Protein AF-A0A1C5BKH2-F1 (afdb_monomer_lite)

Foldseek 3Di:
DKDKDAALPPPDGDIDIDDDDDPDQFPDCVVPVPSNVCVVVVVCVVVCVVQCWDQDVPRGIHHNLRPDPPPDPPPPPDDDD

Secondary structure (DSSP, 8-state):
-EEEEE--STT---EEEEE----SPPPPTTT-HHHHHHHHHHHHHHHHHHTT-EEETTTEEE-HHHHSTT-----------

Radius of gyration: 17.22 Å; chains: 1; bounding box: 51×22×50 Å

pLDDT: mean 86.93, std 16.33, range [41.78, 97.12]

Sequence (81 aa):
MRFYLACDRSGCRARAVFDLVIAEPPPDIETDLFGHVLHSATVASPYIEELGWIFIQQEGYWCPNCASPGRRPRSKDVTSS

Structure (mmCIF, N/CA/C/O backbone):
data_AF-A0A1C5BKH2-F1
#
_entry.id   AF-A0A1C5BKH2-F1
#
loop_
_atom_site.group_PDB
_atom_site.id
_atom_site.type_symbol
_atom_site.label_atom_id
_atom_site.label_alt_id
_atom_site.label_comp_id
_atom_site.label_asym_id
_atom_site.label_entity_id
_atom_site.label_seq_id
_atom_site.pdbx_PDB_ins_code
_atom_site.Cartn_x
_atom_site.Cartn_y
_atom_site.Cartn_z
_atom_site.occupancy
_atom_site.B_iso_or_equiv
_atom_site.auth_seq_id
_atom_site.auth_comp_id
_atom_site.auth_asym_id
_atom_site.auth_atom_id
_atom_site.pdbx_PDB_model_num
ATOM 1 N N . MET A 1 1 ? -0.093 -6.678 -11.813 1.00 90.50 1 MET A N 1
ATOM 2 C CA . MET A 1 1 ? 0.262 -7.266 -10.503 1.00 90.50 1 MET A CA 1
ATOM 3 C C . MET A 1 1 ? -0.919 -7.096 -9.565 1.00 90.50 1 MET A C 1
ATOM 5 O O . MET A 1 1 ? -1.551 -6.050 -9.625 1.00 90.50 1 MET A O 1
ATOM 9 N N . ARG A 1 2 ? -1.238 -8.101 -8.742 1.00 94.75 2 ARG A N 1
ATOM 10 C CA . ARG A 1 2 ? -2.341 -8.024 -7.774 1.00 94.75 2 ARG A CA 1
ATOM 11 C C . ARG A 1 2 ? -1.801 -7.792 -6.370 1.00 94.75 2 ARG A C 1
ATOM 13 O O . ARG A 1 2 ? -0.951 -8.558 -5.920 1.00 94.75 2 ARG A O 1
ATOM 20 N N . PHE A 1 3 ? -2.324 -6.782 -5.691 1.00 94.69 3 PHE A N 1
ATOM 21 C CA . PHE A 1 3 ? -1.975 -6.428 -4.322 1.00 94.69 3 PHE A CA 1
ATOM 22 C C . PHE A 1 3 ? -3.083 -6.848 -3.362 1.00 94.69 3 PHE A C 1
ATOM 24 O O . PHE A 1 3 ? -4.270 -6.750 -3.677 1.00 94.69 3 PHE A O 1
ATOM 31 N N . TYR A 1 4 ? -2.680 -7.303 -2.178 1.00 94.50 4 TYR A N 1
ATOM 32 C CA . TYR A 1 4 ? -3.572 -7.715 -1.102 1.00 94.50 4 TYR A CA 1
ATOM 33 C C . TYR A 1 4 ? -3.183 -6.961 0.166 1.00 94.50 4 TYR A C 1
ATOM 35 O O . TYR A 1 4 ? -2.065 -7.107 0.652 1.00 94.50 4 TYR A O 1
ATOM 43 N N . LEU A 1 5 ? -4.110 -6.177 0.706 1.00 94.81 5 LEU A N 1
ATOM 44 C CA . LEU A 1 5 ? -3.947 -5.467 1.970 1.00 94.81 5 LEU A CA 1
ATOM 45 C C . LEU A 1 5 ? -4.824 -6.103 3.042 1.00 94.81 5 LEU A C 1
ATOM 47 O O . LEU A 1 5 ? -5.983 -6.454 2.795 1.00 94.81 5 LEU A O 1
ATOM 51 N N . ALA A 1 6 ? -4.286 -6.190 4.252 1.00 96.81 6 ALA A N 1
ATOM 52 C CA . ALA A 1 6 ? -5.015 -6.534 5.461 1.00 96.81 6 ALA A CA 1
ATOM 53 C C . ALA A 1 6 ? -4.758 -5.452 6.510 1.00 96.81 6 ALA A C 1
ATOM 55 O O . ALA A 1 6 ? -3.673 -4.887 6.566 1.00 96.81 6 ALA A O 1
ATOM 56 N N . CYS A 1 7 ? -5.775 -5.130 7.307 1.00 96.56 7 CYS A N 1
ATOM 57 C CA . CYS A 1 7 ? -5.608 -4.188 8.407 1.00 96.56 7 CYS A CA 1
ATOM 58 C C . CYS A 1 7 ? -4.897 -4.877 9.573 1.00 96.56 7 CYS A C 1
ATOM 60 O O . CYS A 1 7 ? -5.421 -5.854 10.109 1.00 96.56 7 CYS A O 1
ATOM 62 N N . ASP A 1 8 ? -3.762 -4.327 9.994 1.00 96.19 8 ASP A N 1
ATOM 63 C CA . ASP A 1 8 ? -2.936 -4.853 11.086 1.00 96.19 8 ASP A CA 1
ATOM 64 C C . ASP A 1 8 ? -3.460 -4.450 12.473 1.00 96.19 8 ASP A C 1
ATOM 66 O O . ASP A 1 8 ? -3.013 -4.949 13.509 1.00 96.19 8 ASP A O 1
ATOM 70 N N . ARG A 1 9 ? -4.484 -3.585 12.529 1.00 94.12 9 ARG A N 1
ATOM 71 C CA . ARG A 1 9 ? -5.133 -3.240 13.793 1.00 94.12 9 ARG A CA 1
ATOM 72 C C . ARG A 1 9 ? -5.842 -4.461 14.380 1.00 94.12 9 ARG A C 1
ATOM 74 O O . ARG A 1 9 ? -6.785 -4.992 13.790 1.00 94.12 9 ARG A O 1
ATOM 81 N N . SER A 1 10 ? -5.455 -4.834 15.601 1.00 91.81 10 SER A N 1
ATOM 82 C CA . SER A 1 10 ? -6.063 -5.945 16.342 1.00 91.81 10 SER A CA 1
ATOM 83 C C . SER A 1 10 ? -7.596 -5.874 16.352 1.00 91.81 10 SER A C 1
ATOM 85 O O . SER A 1 10 ? -8.196 -4.846 16.676 1.00 91.81 10 SER A O 1
ATOM 87 N N . GLY A 1 11 ? -8.234 -6.982 15.970 1.00 92.31 11 GLY A N 1
ATOM 88 C CA . GLY A 1 11 ? -9.690 -7.111 15.888 1.00 92.31 11 GLY A CA 1
ATOM 89 C C . GLY A 1 11 ? -10.326 -6.565 14.603 1.00 92.31 11 GLY A C 1
ATOM 90 O O . GLY A 1 11 ? -11.518 -6.799 14.388 1.00 92.31 11 GLY A O 1
ATOM 91 N N . CYS A 1 12 ? -9.574 -5.898 13.723 1.00 94.56 12 CYS A N 1
ATOM 92 C CA . CYS A 1 12 ? -10.064 -5.480 12.414 1.00 94.56 12 CYS A CA 1
ATOM 93 C C . CYS A 1 12 ? -9.888 -6.604 11.382 1.00 94.56 12 CYS A C 1
ATOM 95 O O . CYS A 1 12 ? -8.869 -7.282 11.341 1.00 94.56 12 CYS A O 1
ATOM 97 N N . ARG A 1 13 ? -10.900 -6.819 10.534 1.00 95.88 13 ARG A N 1
ATOM 98 C CA . ARG A 1 13 ? -10.860 -7.801 9.428 1.00 95.88 13 ARG A CA 1
ATOM 99 C C . ARG A 1 13 ? -10.937 -7.143 8.053 1.00 95.88 13 ARG A C 1
ATOM 101 O O . ARG A 1 13 ? -11.206 -7.825 7.065 1.00 95.88 13 ARG A O 1
ATOM 108 N N . ALA A 1 14 ? -10.768 -5.822 7.999 1.00 97.12 14 ALA A N 1
ATOM 109 C CA . ALA A 1 14 ? -10.789 -5.089 6.746 1.00 97.12 14 ALA A CA 1
ATOM 110 C C . ALA A 1 14 ? -9.657 -5.582 5.841 1.00 97.12 14 ALA A C 1
ATOM 112 O O . ALA A 1 14 ? -8.526 -5.777 6.292 1.00 97.12 14 ALA A O 1
ATOM 113 N N . ARG A 1 15 ? -9.992 -5.788 4.571 1.00 96.62 15 ARG A N 1
ATOM 114 C CA . ARG A 1 15 ? -9.068 -6.182 3.514 1.00 96.62 15 ARG A CA 1
ATOM 115 C C . ARG A 1 15 ? -9.372 -5.365 2.272 1.00 96.62 15 ARG A C 1
ATOM 117 O O . ARG A 1 15 ? -10.520 -4.967 2.076 1.00 96.62 15 ARG A O 1
ATOM 124 N N . ALA A 1 16 ? -8.364 -5.157 1.444 1.00 95.19 16 ALA A N 1
ATOM 125 C CA . ALA A 1 16 ? -8.525 -4.596 0.112 1.00 95.19 16 ALA A CA 1
ATOM 126 C C . ALA A 1 16 ? -7.711 -5.422 -0.883 1.00 95.19 16 ALA A C 1
ATOM 128 O O . ALA A 1 16 ? -6.661 -5.967 -0.543 1.00 95.19 16 ALA A O 1
ATOM 129 N N . VAL A 1 17 ? -8.227 -5.533 -2.101 1.00 96.38 17 VAL A N 1
ATOM 130 C CA . VAL A 1 17 ? -7.540 -6.173 -3.220 1.00 96.38 17 VAL A CA 1
ATOM 131 C C . VAL A 1 17 ? -7.653 -5.234 -4.399 1.00 96.38 17 VAL A C 1
ATOM 133 O O . VAL A 1 17 ? -8.747 -4.750 -4.690 1.00 96.38 17 VAL A O 1
ATOM 136 N N . PHE A 1 18 ? -6.536 -4.975 -5.060 1.00 94.88 18 PHE A N 1
ATOM 137 C CA . PHE A 1 18 ? -6.511 -4.156 -6.261 1.00 94.88 18 PHE A CA 1
ATOM 138 C C . PHE A 1 18 ? -5.438 -4.659 -7.218 1.00 94.88 18 PHE A C 1
ATOM 140 O O . PHE A 1 18 ? -4.458 -5.293 -6.818 1.00 94.88 18 PHE A O 1
ATOM 147 N N . ASP A 1 19 ? -5.656 -4.395 -8.499 1.00 95.50 19 ASP A N 1
ATOM 148 C CA . ASP A 1 19 ? -4.731 -4.735 -9.567 1.00 95.50 19 ASP A CA 1
ATOM 149 C C . ASP A 1 19 ? -4.052 -3.457 -10.058 1.00 95.50 19 ASP A C 1
ATOM 151 O O . ASP A 1 19 ? -4.716 -2.450 -10.295 1.00 95.50 19 ASP A O 1
ATOM 155 N N . LEU A 1 20 ? -2.731 -3.508 -10.223 1.00 94.62 20 LEU A N 1
ATOM 156 C CA . LEU A 1 20 ? -1.938 -2.404 -10.749 1.00 94.62 20 LEU A CA 1
ATOM 157 C C . LEU A 1 20 ? -1.036 -2.884 -11.886 1.00 94.62 20 LEU A C 1
ATOM 159 O O . LEU A 1 20 ? -0.389 -3.936 -11.795 1.00 94.62 20 LEU A O 1
ATOM 163 N N . VAL A 1 21 ? -0.999 -2.113 -12.970 1.00 94.56 21 VAL A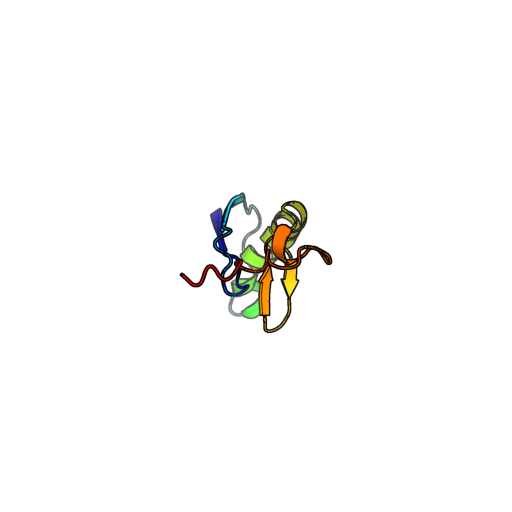 N 1
ATOM 164 C CA . VAL A 1 21 ? -0.055 -2.318 -14.070 1.00 94.56 21 VAL A CA 1
ATOM 165 C C . VAL A 1 21 ? 1.222 -1.558 -13.734 1.00 94.56 21 VAL A C 1
ATOM 167 O O . VAL A 1 21 ? 1.199 -0.341 -13.598 1.00 94.56 21 VAL A O 1
ATOM 170 N N . ILE A 1 22 ? 2.328 -2.285 -13.594 1.00 92.44 22 ILE A N 1
ATOM 171 C CA . ILE A 1 22 ? 3.654 -1.709 -13.364 1.00 92.44 22 ILE A CA 1
ATOM 172 C C . ILE A 1 22 ? 4.404 -1.838 -14.686 1.00 92.44 22 ILE A C 1
ATOM 174 O O . ILE A 1 22 ? 4.768 -2.946 -15.075 1.00 92.44 22 ILE A O 1
ATOM 178 N N . ALA A 1 23 ? 4.525 -0.725 -15.408 1.00 92.38 23 ALA A N 1
ATOM 179 C CA . ALA A 1 23 ? 5.166 -0.693 -16.721 1.00 92.38 23 ALA A CA 1
ATOM 180 C C . ALA A 1 23 ? 6.695 -0.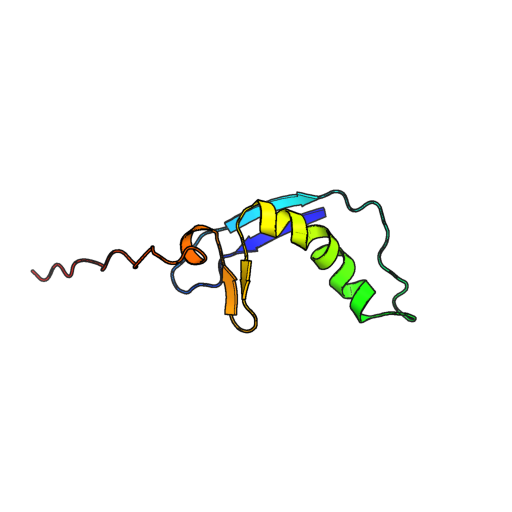685 -16.605 1.00 92.38 23 ALA A C 1
ATOM 182 O O . ALA A 1 23 ? 7.374 -1.387 -17.350 1.00 92.38 23 ALA A O 1
ATOM 183 N N . GLU A 1 24 ? 7.216 0.078 -15.643 1.00 93.44 24 GLU A N 1
ATOM 184 C CA . GLU A 1 24 ? 8.652 0.208 -15.430 1.00 93.44 24 GLU A CA 1
ATOM 185 C C . GLU A 1 24 ? 9.210 -1.015 -14.689 1.00 93.44 24 GLU A C 1
ATOM 187 O O . GL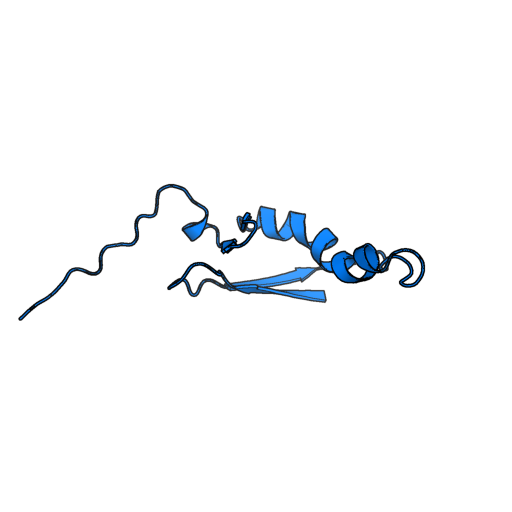U A 1 24 ? 8.646 -1.418 -13.662 1.00 93.44 24 GLU A O 1
ATOM 192 N N . PRO A 1 25 ? 10.311 -1.618 -15.166 1.00 93.44 25 PRO A N 1
ATOM 193 C CA . PRO A 1 25 ? 10.968 -2.703 -14.452 1.00 93.44 25 PRO A CA 1
ATOM 194 C C . PRO A 1 25 ? 11.592 -2.204 -13.135 1.00 93.44 25 PRO A C 1
ATOM 196 O O . PRO A 1 25 ? 11.881 -1.012 -13.003 1.00 93.44 25 PRO A O 1
ATOM 199 N N . PRO A 1 26 ? 11.819 -3.095 -12.151 1.00 94.44 26 PRO A N 1
ATOM 200 C CA . PRO A 1 26 ? 12.609 -2.748 -10.975 1.00 94.44 26 PRO A CA 1
ATOM 201 C C . PRO A 1 26 ? 14.055 -2.401 -11.376 1.00 94.44 26 PRO A C 1
ATOM 203 O O . PRO A 1 26 ? 14.522 -2.864 -12.423 1.00 94.44 26 PRO A O 1
ATOM 206 N N . PRO A 1 27 ? 14.788 -1.628 -10.553 1.00 94.44 27 PRO A N 1
ATOM 207 C CA . PRO A 1 27 ? 16.211 -1.384 -10.776 1.00 94.44 27 PRO A CA 1
ATOM 208 C C . PRO A 1 27 ? 17.008 -2.694 -10.747 1.00 94.44 27 PRO A C 1
ATOM 210 O O . PRO A 1 27 ? 16.536 -3.712 -10.248 1.00 94.44 27 PRO A O 1
ATOM 213 N N . ASP A 1 28 ? 18.222 -2.680 -11.289 1.00 96.12 28 ASP A N 1
ATOM 214 C CA . ASP A 1 28 ? 19.106 -3.845 -11.248 1.00 96.12 28 ASP A CA 1
ATOM 215 C C . ASP A 1 28 ? 1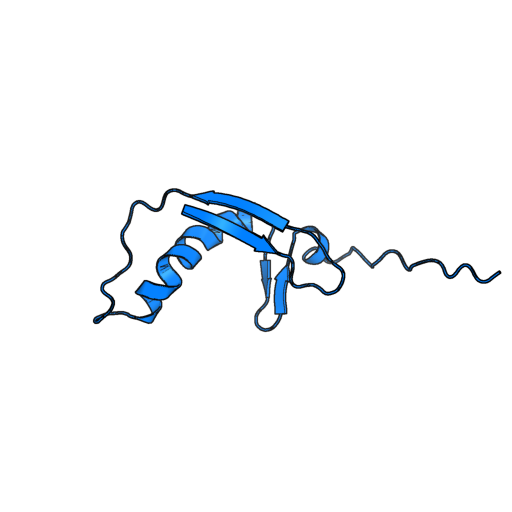9.446 -4.255 -9.801 1.00 96.12 28 ASP A C 1
ATOM 217 O O . ASP A 1 28 ? 19.744 -3.406 -8.960 1.00 96.12 28 ASP A O 1
ATOM 221 N N . ILE A 1 29 ? 19.406 -5.561 -9.518 1.00 95.88 29 ILE A N 1
ATOM 222 C CA . ILE A 1 29 ? 19.529 -6.092 -8.152 1.00 95.88 29 ILE A CA 1
ATOM 223 C C . ILE A 1 29 ? 20.934 -5.916 -7.563 1.00 95.88 29 ILE A C 1
ATOM 225 O O . ILE A 1 29 ? 21.061 -5.666 -6.365 1.00 95.88 29 ILE A O 1
ATOM 229 N N . GLU A 1 30 ? 21.979 -6.011 -8.388 1.00 96.88 30 GLU A N 1
ATOM 230 C CA . GLU A 1 30 ? 23.373 -5.865 -7.945 1.00 96.88 30 GLU A CA 1
ATOM 231 C C . GLU A 1 30 ? 23.707 -4.401 -7.642 1.00 96.88 30 GLU A C 1
ATOM 233 O O . GLU A 1 30 ? 24.551 -4.098 -6.798 1.00 96.88 30 GLU A O 1
ATOM 238 N N . THR A 1 31 ? 23.017 -3.485 -8.320 1.00 96.31 31 THR A N 1
ATOM 239 C CA . THR A 1 31 ? 23.207 -2.041 -8.174 1.00 96.31 31 THR A CA 1
ATOM 240 C C . THR A 1 31 ? 22.369 -1.457 -7.033 1.00 96.31 31 THR A C 1
ATOM 242 O O . THR A 1 31 ? 22.849 -0.591 -6.302 1.00 96.31 31 THR A O 1
ATOM 245 N N . ASP A 1 32 ? 21.126 -1.918 -6.862 1.00 95.38 32 ASP A N 1
ATOM 246 C CA . ASP A 1 32 ? 20.207 -1.451 -5.819 1.00 95.38 32 ASP A CA 1
ATOM 247 C C . ASP A 1 32 ? 19.232 -2.556 -5.382 1.00 95.38 32 ASP A C 1
ATOM 249 O O . ASP A 1 32 ? 18.072 -2.624 -5.799 1.00 95.38 32 ASP A O 1
ATOM 253 N N . LEU A 1 33 ? 19.705 -3.418 -4.480 1.00 95.50 33 LEU A N 1
ATOM 254 C CA . LEU A 1 33 ? 18.905 -4.498 -3.906 1.00 95.50 33 LEU A CA 1
ATOM 255 C C . LEU A 1 33 ? 17.622 -3.987 -3.227 1.00 95.50 33 LEU A C 1
ATOM 257 O O . LEU A 1 33 ? 16.562 -4.601 -3.365 1.00 95.50 33 LEU A O 1
ATOM 261 N N . PHE A 1 34 ? 17.696 -2.879 -2.484 1.00 95.12 34 PHE A N 1
ATOM 262 C CA . PHE A 1 34 ? 16.543 -2.364 -1.741 1.00 95.12 34 PHE A CA 1
ATOM 263 C C . PHE A 1 34 ? 15.488 -1.791 -2.680 1.00 95.12 34 PHE A C 1
ATOM 265 O O . PHE A 1 34 ? 14.310 -2.127 -2.541 1.00 95.12 34 PHE A O 1
ATOM 272 N N . GLY A 1 35 ? 15.897 -0.979 -3.652 1.00 94.38 35 GLY A N 1
ATOM 273 C CA . GLY A 1 35 ? 15.009 -0.469 -4.688 1.00 94.38 35 GLY A CA 1
ATOM 274 C C . GLY A 1 35 ? 14.394 -1.596 -5.505 1.00 94.38 35 GLY A C 1
ATOM 275 O O . GLY A 1 35 ? 13.195 -1.562 -5.763 1.00 94.38 35 GLY A O 1
ATOM 276 N N . HIS A 1 36 ? 15.161 -2.640 -5.832 1.00 95.50 36 HIS A N 1
ATOM 277 C CA . HIS A 1 36 ? 14.652 -3.790 -6.578 1.00 95.50 36 HIS A CA 1
ATOM 278 C C . HIS A 1 3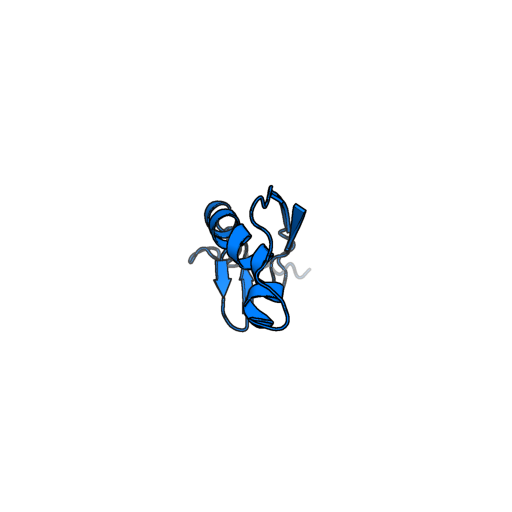6 ? 13.524 -4.494 -5.819 1.00 95.50 36 HIS A C 1
ATOM 280 O O . HIS A 1 36 ? 12.441 -4.723 -6.362 1.00 95.50 36 HIS A O 1
ATOM 286 N N . VAL A 1 37 ? 13.758 -4.798 -4.540 1.00 94.06 37 VAL A N 1
ATOM 287 C CA . VAL A 1 37 ? 12.790 -5.495 -3.681 1.00 94.06 37 VAL A CA 1
ATOM 288 C C . VAL A 1 37 ? 11.558 -4.630 -3.400 1.00 94.06 37 VAL A C 1
ATOM 290 O O . VAL A 1 37 ? 10.435 -5.135 -3.417 1.00 94.06 37 VAL A O 1
ATOM 293 N N . LEU A 1 38 ? 11.741 -3.330 -3.154 1.00 94.00 38 LEU A N 1
ATOM 294 C CA . LEU A 1 38 ? 10.654 -2.421 -2.779 1.00 94.00 38 LEU A CA 1
ATOM 295 C C . LEU A 1 38 ? 9.922 -1.799 -3.973 1.00 94.00 38 LEU A C 1
ATOM 297 O O . LEU A 1 38 ? 8.855 -1.226 -3.767 1.00 94.00 38 LEU A O 1
ATOM 301 N N . HIS A 1 39 ? 10.429 -1.939 -5.203 1.00 94.69 39 HIS A N 1
ATOM 302 C CA . HIS A 1 39 ? 9.900 -1.293 -6.414 1.00 94.69 39 HIS A CA 1
ATOM 303 C C . HIS A 1 39 ? 8.377 -1.358 -6.517 1.00 94.69 39 HIS A C 1
ATOM 305 O O . HIS A 1 39 ? 7.695 -0.339 -6.596 1.00 94.69 39 HIS A O 1
ATOM 311 N N . SER A 1 40 ? 7.824 -2.570 -6.446 1.00 93.38 40 SER A N 1
ATOM 312 C CA . SER A 1 40 ? 6.381 -2.776 -6.587 1.00 93.38 40 SER A CA 1
ATOM 313 C C . SER A 1 40 ? 5.559 -2.128 -5.468 1.00 93.38 40 SER A C 1
ATOM 315 O O . SER A 1 40 ? 4.491 -1.581 -5.738 1.00 93.38 40 SER A O 1
ATOM 317 N N . ALA A 1 41 ? 6.063 -2.143 -4.231 1.00 90.25 41 ALA A N 1
ATOM 318 C CA . ALA A 1 41 ? 5.418 -1.499 -3.092 1.00 90.25 41 ALA A CA 1
ATOM 319 C C . ALA A 1 41 ? 5.474 0.031 -3.214 1.00 90.25 41 ALA A C 1
ATOM 321 O O . ALA A 1 41 ? 4.469 0.696 -2.977 1.00 90.25 41 ALA A O 1
ATOM 322 N N . THR A 1 42 ? 6.607 0.579 -3.660 1.00 92.75 42 THR A N 1
ATOM 323 C CA . THR A 1 42 ? 6.778 2.014 -3.921 1.00 92.75 42 THR A CA 1
ATOM 324 C C . THR A 1 42 ? 5.812 2.501 -4.999 1.00 92.75 42 THR A C 1
ATOM 326 O O . THR A 1 42 ? 5.146 3.515 -4.804 1.00 92.75 42 THR A O 1
ATOM 329 N N . VAL A 1 43 ? 5.661 1.757 -6.101 1.00 95.12 43 VAL A N 1
ATOM 330 C CA . VAL A 1 43 ? 4.697 2.092 -7.167 1.00 95.12 43 VAL A CA 1
ATOM 331 C C . VAL A 1 43 ? 3.248 1.984 -6.674 1.00 95.12 43 VAL A C 1
ATOM 333 O O . VAL A 1 43 ? 2.397 2.772 -7.084 1.00 95.12 43 VAL A O 1
ATOM 336 N N . ALA A 1 44 ? 2.948 1.037 -5.780 1.00 93.94 44 ALA A N 1
ATOM 337 C CA . ALA A 1 44 ? 1.608 0.862 -5.224 1.00 93.94 44 ALA A CA 1
ATOM 338 C C . ALA A 1 44 ? 1.242 1.890 -4.140 1.00 93.94 44 ALA A C 1
ATOM 340 O O . ALA A 1 44 ? 0.057 2.168 -3.974 1.00 93.94 44 ALA A O 1
ATOM 341 N N . SER A 1 45 ? 2.217 2.461 -3.421 1.00 93.62 45 SER A N 1
ATOM 342 C CA . SER A 1 45 ? 1.998 3.387 -2.295 1.00 93.62 45 SER A CA 1
ATOM 343 C C . SER A 1 45 ? 0.947 4.478 -2.552 1.00 93.62 45 SER A C 1
ATOM 345 O O . SER A 1 45 ? 0.007 4.558 -1.761 1.00 93.62 45 SER A O 1
ATOM 347 N N . PRO A 1 46 ? 1.005 5.265 -3.648 1.00 93.31 46 PRO A N 1
ATOM 348 C CA . PRO A 1 46 ? -0.000 6.304 -3.891 1.00 93.31 46 PRO A CA 1
ATOM 349 C C . PRO A 1 46 ? -1.421 5.739 -4.045 1.00 93.31 46 PRO A C 1
ATOM 351 O O . PRO A 1 46 ? -2.373 6.314 -3.529 1.00 93.31 46 PRO A O 1
ATOM 354 N N . TYR A 1 47 ? -1.581 4.566 -4.665 1.00 93.56 47 TYR A N 1
ATOM 355 C CA . TYR A 1 47 ? -2.888 3.909 -4.785 1.00 93.56 47 TYR A CA 1
ATOM 356 C C . TYR A 1 47 ? -3.406 3.402 -3.435 1.00 93.56 47 TYR A C 1
ATOM 358 O O . TYR A 1 47 ? -4.606 3.434 -3.167 1.00 93.56 47 TYR A O 1
ATOM 366 N N . ILE A 1 48 ? -2.510 2.931 -2.564 1.00 94.50 48 ILE A N 1
ATOM 367 C CA . ILE A 1 48 ? -2.859 2.522 -1.199 1.00 94.50 48 ILE A CA 1
ATOM 368 C C . ILE A 1 48 ? -3.394 3.732 -0.414 1.00 94.50 48 ILE A C 1
ATOM 370 O O . ILE A 1 48 ? -4.426 3.622 0.254 1.00 94.50 48 ILE A O 1
ATOM 374 N N . GLU A 1 49 ? -2.743 4.888 -0.549 1.00 93.25 49 GLU A N 1
ATOM 375 C CA . GLU A 1 49 ? -3.163 6.150 0.071 1.00 93.25 49 GLU A CA 1
ATOM 376 C C . GLU A 1 49 ? -4.507 6.655 -0.477 1.00 93.25 49 GLU A C 1
ATOM 378 O O . GLU A 1 49 ? -5.375 7.044 0.305 1.00 93.25 49 GLU A O 1
ATOM 383 N N . GLU A 1 50 ? -4.740 6.580 -1.792 1.00 93.69 50 GLU A N 1
ATOM 384 C CA . GLU A 1 50 ? -6.027 6.931 -2.421 1.00 93.69 50 GLU A CA 1
ATOM 385 C C . GLU A 1 50 ? -7.191 6.066 -1.916 1.00 93.69 50 GLU A C 1
ATOM 387 O O . GLU A 1 50 ? -8.316 6.548 -1.759 1.00 93.69 50 GLU A O 1
ATOM 392 N N . LEU A 1 51 ? -6.930 4.796 -1.590 1.00 93.56 51 LEU A N 1
ATOM 393 C CA . LEU A 1 51 ? -7.905 3.909 -0.946 1.00 93.56 51 LEU A CA 1
ATOM 394 C C . LEU A 1 51 ? -8.158 4.266 0.533 1.00 93.56 51 LEU A C 1
ATOM 396 O O . LEU A 1 51 ? -8.965 3.601 1.190 1.00 93.56 51 LEU A O 1
ATOM 400 N N . GLY A 1 52 ? -7.472 5.280 1.067 1.00 94.56 52 GLY A N 1
ATOM 401 C CA . GLY A 1 52 ? -7.548 5.753 2.449 1.00 94.56 52 GLY A CA 1
ATOM 402 C C . GLY A 1 52 ? -6.810 4.864 3.451 1.00 94.56 52 GLY A C 1
ATOM 403 O O . GLY A 1 52 ? -7.060 4.962 4.655 1.00 94.56 52 GLY A O 1
ATOM 404 N N . TRP A 1 53 ? -5.963 3.951 2.976 1.00 95.44 53 TRP A N 1
ATOM 405 C CA . TRP A 1 53 ? -5.113 3.140 3.840 1.00 95.44 53 TRP A CA 1
ATOM 406 C C . TRP A 1 53 ? -3.850 3.919 4.186 1.00 95.44 53 TRP A C 1
ATOM 408 O O . TRP A 1 53 ? -3.299 4.627 3.350 1.00 95.44 53 TRP A O 1
ATOM 418 N N . ILE A 1 54 ? -3.369 3.761 5.416 1.00 94.38 54 ILE A N 1
ATOM 419 C CA . ILE A 1 54 ? -2.114 4.376 5.860 1.00 94.38 54 ILE A CA 1
ATOM 420 C C . ILE A 1 54 ? -1.161 3.299 6.355 1.00 94.38 54 ILE A C 1
ATOM 422 O O . ILE A 1 54 ? -1.595 2.304 6.938 1.00 94.38 54 ILE A O 1
ATOM 426 N N . PHE A 1 55 ? 0.135 3.505 6.150 1.00 92.31 55 PHE A N 1
ATOM 427 C CA . PHE A 1 55 ? 1.170 2.708 6.794 1.00 92.31 55 PHE A CA 1
ATOM 428 C C . PHE A 1 55 ? 1.684 3.452 8.025 1.00 92.31 55 PHE A C 1
ATOM 430 O O . PHE A 1 55 ? 2.181 4.573 7.920 1.00 92.31 55 PHE A O 1
ATOM 437 N N . ILE A 1 56 ? 1.569 2.830 9.195 1.00 90.69 56 ILE A N 1
ATOM 438 C CA . ILE A 1 56 ? 2.129 3.347 10.441 1.00 90.69 56 ILE A CA 1
ATOM 439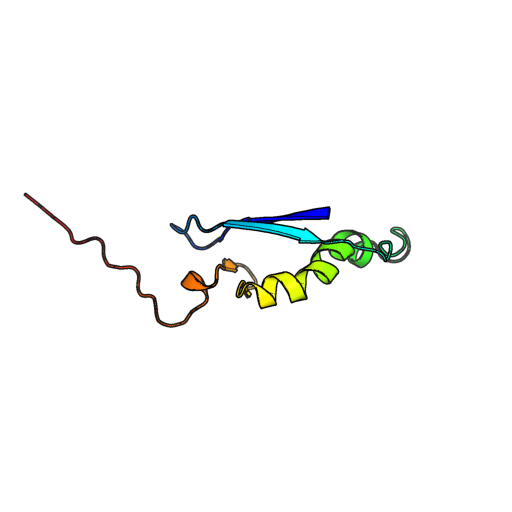 C C . ILE A 1 56 ? 3.411 2.572 10.726 1.00 90.69 56 ILE A C 1
ATOM 441 O O . ILE A 1 56 ? 3.403 1.341 10.823 1.00 90.69 56 ILE A O 1
ATOM 445 N N . GLN A 1 57 ? 4.527 3.291 10.867 1.00 89.62 57 GLN A N 1
ATOM 446 C CA . GLN A 1 57 ? 5.804 2.668 11.206 1.00 89.62 57 GLN A CA 1
ATOM 447 C C . GLN A 1 57 ? 5.659 1.828 12.480 1.00 89.62 57 GLN A C 1
ATOM 449 O O . GLN A 1 57 ? 5.092 2.288 13.465 1.00 89.62 57 GLN A O 1
ATOM 454 N N . GLN A 1 58 ? 6.188 0.601 12.449 1.00 90.81 58 GLN A N 1
ATOM 455 C CA . GLN A 1 58 ? 6.120 -0.398 13.530 1.00 90.81 58 GLN A CA 1
ATOM 456 C C . GLN A 1 58 ? 4.728 -1.003 13.807 1.00 90.81 58 GLN A C 1
ATOM 458 O O . GLN A 1 58 ? 4.663 -2.027 14.482 1.00 90.81 58 GLN A O 1
ATOM 463 N N . GLU A 1 59 ? 3.638 -0.446 13.265 1.00 91.38 59 GLU A N 1
ATOM 464 C CA . GLU A 1 59 ? 2.270 -0.957 13.474 1.00 91.38 59 GLU A CA 1
ATOM 465 C C . GLU A 1 59 ? 1.635 -1.578 12.219 1.00 91.38 59 GLU A C 1
ATOM 467 O O . GLU A 1 59 ? 0.663 -2.322 12.343 1.00 91.38 59 GLU A O 1
ATOM 472 N N . GLY A 1 60 ? 2.171 -1.299 11.028 1.00 93.06 60 GLY A N 1
ATOM 473 C CA . GLY A 1 60 ? 1.702 -1.874 9.766 1.00 93.06 60 GLY A CA 1
ATOM 474 C C . GLY A 1 60 ? 0.619 -1.048 9.068 1.00 93.06 60 GLY A C 1
ATOM 475 O O . GLY A 1 60 ? 0.484 0.159 9.286 1.00 93.06 60 GLY A O 1
ATOM 476 N N . TYR A 1 61 ? -0.143 -1.689 8.184 1.00 94.44 61 TYR A N 1
ATOM 477 C CA . TYR A 1 61 ? -1.192 -1.057 7.387 1.00 94.44 61 TYR A CA 1
ATOM 478 C C . TYR A 1 61 ? -2.506 -0.947 8.152 1.00 94.44 61 TYR A C 1
ATOM 480 O O . TYR A 1 61 ? -3.042 -1.918 8.687 1.00 94.44 61 TYR A O 1
ATOM 488 N N . TRP A 1 62 ? -3.080 0.249 8.164 1.00 95.50 62 TRP A N 1
ATOM 489 C CA . TRP A 1 62 ? -4.364 0.534 8.789 1.00 95.50 62 TRP A CA 1
ATOM 490 C C . TRP A 1 62 ? -5.390 0.915 7.731 1.00 95.50 62 TRP A C 1
ATOM 492 O O . TRP A 1 62 ? -5.148 1.770 6.883 1.00 95.50 62 TRP A O 1
ATOM 502 N N . CYS A 1 63 ? -6.563 0.286 7.798 1.00 96.25 63 CYS A N 1
ATOM 503 C CA . CYS A 1 63 ? -7.668 0.607 6.901 1.00 96.25 63 CYS A CA 1
ATOM 504 C C . CYS A 1 63 ? -8.269 1.990 7.217 1.00 96.25 63 CYS A C 1
ATOM 506 O O . CYS A 1 63 ? -8.132 2.462 8.352 1.00 96.25 63 CYS A O 1
ATOM 508 N N . PRO A 1 64 ? -9.045 2.592 6.294 1.00 94.81 64 PRO A N 1
ATOM 509 C CA . PRO A 1 64 ? -9.608 3.937 6.472 1.00 94.81 64 PRO A CA 1
ATOM 510 C C . PRO A 1 64 ? -10.392 4.119 7.779 1.00 94.81 64 PRO A C 1
ATOM 512 O O . PRO A 1 64 ? -10.353 5.167 8.423 1.00 94.81 64 PRO A O 1
ATOM 515 N N . ASN A 1 65 ? -11.084 3.062 8.218 1.00 92.88 65 ASN A N 1
ATOM 516 C CA . ASN A 1 65 ? -11.854 3.073 9.459 1.00 92.88 65 ASN A CA 1
ATOM 517 C C . ASN A 1 65 ? -10.981 3.074 10.722 1.00 92.88 65 ASN A C 1
ATOM 519 O O . ASN A 1 65 ? -11.397 3.655 11.721 1.00 92.88 65 ASN A O 1
ATOM 523 N N . CYS A 1 66 ? -9.827 2.403 10.702 1.00 93.00 66 CYS A N 1
ATOM 524 C CA . CYS A 1 66 ? -8.898 2.353 11.835 1.00 93.00 66 CYS A CA 1
ATOM 525 C C . CYS A 1 66 ? -7.953 3.559 11.852 1.00 93.00 66 CYS A C 1
ATOM 527 O O . CYS A 1 66 ? -7.574 4.007 12.927 1.00 93.00 66 CYS A O 1
ATOM 529 N N . ALA A 1 67 ? -7.620 4.090 10.675 1.00 88.75 67 ALA A N 1
ATOM 530 C CA . ALA A 1 67 ? -6.800 5.281 10.481 1.00 88.75 67 ALA A CA 1
ATOM 531 C C . ALA A 1 67 ? -7.497 6.579 10.930 1.00 88.75 67 ALA A C 1
ATOM 533 O O . ALA A 1 67 ? -6.838 7.537 11.321 1.00 88.75 67 ALA A O 1
ATOM 534 N N . SER A 1 68 ? -8.833 6.617 10.888 1.00 82.94 68 SER A N 1
ATOM 535 C CA . SER A 1 68 ? -9.607 7.812 11.234 1.00 82.94 68 SER A CA 1
ATOM 536 C C . SER A 1 68 ? -9.594 8.096 12.750 1.00 82.94 68 SER A C 1
ATOM 538 O O . SER A 1 68 ? -10.101 7.273 13.526 1.00 82.94 68 SER A O 1
ATOM 540 N N . PRO A 1 69 ? -9.124 9.276 13.203 1.00 60.12 69 PRO A N 1
ATOM 541 C CA . PRO A 1 69 ? -9.180 9.668 14.608 1.00 60.12 69 PRO A CA 1
ATOM 542 C C . PRO A 1 69 ? -10.638 9.957 14.996 1.00 60.12 69 PRO A C 1
ATOM 544 O O . PRO A 1 69 ? -11.162 11.038 14.756 1.00 60.12 69 PRO A O 1
ATOM 547 N N . GLY A 1 70 ? -11.338 8.969 15.559 1.00 59.56 70 GLY A N 1
ATOM 548 C CA . GLY A 1 70 ? -12.712 9.168 16.041 1.00 59.56 70 GLY A CA 1
ATOM 549 C C . GLY A 1 70 ? -13.589 7.923 16.122 1.00 59.56 70 GLY A C 1
ATOM 550 O O . GLY A 1 70 ? -14.571 7.923 16.866 1.00 59.56 70 GLY A O 1
ATOM 551 N N . ARG A 1 71 ? -13.243 6.819 15.447 1.00 54.38 71 ARG A N 1
ATOM 552 C CA . ARG A 1 71 ? -13.944 5.546 15.669 1.00 54.38 71 ARG A CA 1
ATOM 553 C C . ARG A 1 71 ? -13.407 4.876 16.931 1.00 54.38 71 ARG A C 1
ATOM 555 O O . ARG A 1 71 ? -12.602 3.950 16.872 1.00 54.38 71 ARG A O 1
ATOM 562 N N . ARG A 1 72 ? -13.890 5.324 18.097 1.00 48.88 72 ARG A N 1
ATOM 563 C CA . ARG A 1 72 ? -13.887 4.474 19.297 1.00 48.88 72 ARG A CA 1
ATOM 564 C C . ARG A 1 72 ? -14.462 3.107 18.899 1.00 48.88 72 ARG A C 1
ATOM 566 O O . ARG A 1 72 ? -15.461 3.076 18.169 1.00 48.88 72 ARG A O 1
ATOM 573 N N . PRO A 1 73 ? -13.883 1.985 19.360 1.00 50.16 73 PRO A N 1
ATOM 574 C CA . PRO A 1 73 ? -14.579 0.713 19.278 1.00 50.16 73 PRO A CA 1
ATOM 575 C C . PRO A 1 73 ? -15.954 0.930 19.909 1.00 50.16 73 PRO A C 1
ATOM 577 O O . PRO A 1 73 ? -16.032 1.511 20.993 1.00 50.16 73 PRO A O 1
ATOM 580 N N . ARG A 1 74 ? -17.037 0.501 19.250 1.00 53.59 74 ARG A N 1
ATOM 581 C CA . ARG A 1 74 ? -18.274 0.259 19.996 1.00 53.59 74 ARG A CA 1
ATOM 582 C C . ARG A 1 74 ? -17.877 -0.728 21.084 1.00 53.59 74 ARG A C 1
ATOM 584 O O . ARG A 1 74 ? -17.516 -1.863 20.771 1.00 53.59 74 ARG A O 1
ATOM 591 N N . SER A 1 75 ? -17.838 -0.248 22.323 1.00 46.78 75 SER A N 1
ATOM 592 C CA . SER A 1 75 ? -17.742 -1.073 23.512 1.00 46.78 75 SER A CA 1
ATOM 593 C C . SER A 1 75 ? -18.711 -2.225 23.297 1.00 46.78 75 SER A C 1
ATOM 595 O O . SER A 1 75 ? -19.879 -1.991 22.992 1.00 46.78 75 SER A O 1
ATOM 597 N N . LYS A 1 76 ? -18.220 -3.463 23.339 1.00 45.12 76 LYS A N 1
ATOM 598 C CA . LYS A 1 76 ? -19.122 -4.602 23.443 1.00 45.12 76 LYS A CA 1
ATOM 599 C C . LYS A 1 76 ? -19.870 -4.385 24.752 1.00 45.12 76 LYS A C 1
ATOM 601 O O . LYS A 1 76 ? -19.242 -4.455 25.806 1.00 45.12 76 LYS A O 1
ATOM 606 N N . ASP A 1 77 ? -21.149 -4.036 24.666 1.00 42.91 77 ASP A N 1
ATOM 607 C CA . ASP A 1 77 ? -22.029 -4.030 25.821 1.00 42.91 77 ASP A CA 1
ATOM 608 C C . ASP A 1 77 ? -21.939 -5.411 26.470 1.00 42.91 77 ASP A C 1
ATOM 610 O O . ASP A 1 77 ? -22.250 -6.443 25.869 1.00 42.91 77 ASP A O 1
ATOM 614 N N . VAL A 1 78 ? -21.417 -5.409 27.693 1.00 51.75 78 VAL A N 1
ATOM 615 C CA . VAL A 1 78 ? -21.521 -6.509 28.639 1.00 51.75 78 VAL A CA 1
ATOM 616 C C . VAL A 1 78 ? -23.008 -6.780 28.816 1.00 51.75 78 VAL A C 1
ATOM 618 O O . VAL A 1 78 ? -23.722 -5.962 29.385 1.00 51.75 78 VAL A O 1
ATOM 621 N N . THR A 1 79 ? -23.483 -7.924 28.330 1.00 46.34 79 THR A N 1
ATOM 622 C CA . THR A 1 79 ? -24.735 -8.495 28.826 1.00 46.34 79 THR A CA 1
ATOM 623 C C . THR A 1 79 ? -24.355 -9.659 29.726 1.00 46.34 79 THR A C 1
ATOM 625 O O . THR A 1 79 ? -24.110 -10.766 29.255 1.00 46.34 79 THR A O 1
ATOM 628 N N . SER A 1 80 ? -24.226 -9.368 31.021 1.00 41.78 80 SER A N 1
ATOM 629 C CA . SER A 1 80 ? -24.414 -10.374 32.062 1.00 41.78 80 SER A CA 1
ATOM 630 C C . SER A 1 80 ? -25.910 -10.630 32.191 1.00 41.78 80 SER A C 1
ATOM 632 O O . SER A 1 80 ? -26.669 -9.690 32.431 1.00 41.78 80 SER A O 1
ATOM 634 N N . SER A 1 81 ? -26.326 -11.883 32.062 1.00 51.69 81 SER A N 1
ATOM 635 C CA . SER A 1 81 ? -27.485 -12.476 32.739 1.00 51.69 81 SER A CA 1
ATOM 636 C C . SER A 1 81 ? -27.288 -13.982 32.777 1.00 51.69 81 SER A C 1
ATOM 638 O O . SER A 1 81 ? -26.898 -14.533 31.723 1.00 51.69 81 SER A O 1
#